Protein AF-A0A2E7VHN5-F1 (afdb_monomer_lite)

Structure (mmCIF, N/CA/C/O backbone):
data_AF-A0A2E7VHN5-F1
#
_entry.id   AF-A0A2E7VHN5-F1
#
loop_
_atom_site.group_PDB
_atom_site.id
_atom_site.type_symbol
_atom_site.label_atom_id
_atom_site.label_alt_id
_atom_site.label_comp_id
_atom_site.label_asym_id
_atom_site.label_entity_id
_atom_site.label_seq_id
_atom_site.pdbx_PDB_ins_code
_atom_site.Cartn_x
_atom_site.Cartn_y
_atom_site.Cartn_z
_atom_site.occupancy
_atom_site.B_iso_or_equiv
_atom_site.auth_seq_id
_atom_site.auth_comp_id
_atom_site.auth_asym_id
_atom_site.auth_atom_id
_atom_site.pdbx_PDB_model_num
ATOM 1 N N . MET A 1 1 ? 9.909 15.424 9.629 1.00 85.00 1 MET A N 1
ATOM 2 C CA . MET A 1 1 ? 9.095 14.493 10.425 1.00 85.00 1 MET A CA 1
ATOM 3 C C . MET A 1 1 ? 7.610 14.821 10.313 1.00 85.00 1 MET A C 1
ATOM 5 O O . MET A 1 1 ? 7.217 15.940 10.629 1.00 85.00 1 MET A O 1
ATOM 9 N N . ILE A 1 2 ? 6.821 13.860 9.827 1.00 91.19 2 ILE A N 1
ATOM 10 C CA . ILE A 1 2 ? 5.352 13.876 9.777 1.00 91.19 2 ILE A CA 1
ATOM 11 C C . ILE A 1 2 ? 4.795 12.801 10.718 1.00 91.19 2 ILE A C 1
ATOM 13 O O . ILE A 1 2 ? 5.422 11.760 10.904 1.00 91.19 2 ILE A O 1
ATOM 17 N N . GLU A 1 3 ? 3.619 13.046 11.293 1.00 93.31 3 GLU A N 1
ATOM 18 C CA . GLU A 1 3 ? 2.964 12.143 12.248 1.00 93.31 3 GLU A CA 1
ATOM 19 C C . GLU A 1 3 ? 1.794 11.414 11.578 1.00 93.31 3 GLU A C 1
ATOM 21 O O . GLU A 1 3 ? 0.736 11.997 11.322 1.00 93.31 3 GLU A O 1
ATOM 26 N N . LEU A 1 4 ? 1.974 10.126 11.281 1.00 93.56 4 LEU A N 1
ATOM 27 C CA . LEU A 1 4 ? 0.970 9.297 10.625 1.00 93.56 4 LEU A CA 1
ATOM 28 C C . LEU A 1 4 ? 0.047 8.635 11.656 1.00 93.56 4 LEU A C 1
ATOM 30 O O . LEU A 1 4 ? 0.423 7.665 12.308 1.00 93.56 4 LEU A O 1
ATOM 34 N N . ALA A 1 5 ? -1.190 9.122 11.755 1.00 93.12 5 ALA A N 1
ATOM 35 C CA . ALA A 1 5 ? -2.242 8.514 12.570 1.00 93.12 5 ALA A CA 1
ATOM 36 C C . ALA A 1 5 ? -3.285 7.805 11.690 1.00 93.12 5 ALA A C 1
ATOM 38 O O . ALA A 1 5 ? -3.974 8.452 10.895 1.00 93.12 5 ALA A O 1
ATOM 39 N N . LEU A 1 6 ? -3.426 6.488 11.860 1.00 93.62 6 LEU A N 1
ATOM 40 C CA . LEU A 1 6 ? -4.413 5.659 11.163 1.00 93.62 6 LEU A CA 1
ATOM 41 C C . LEU A 1 6 ? -4.949 4.580 12.120 1.00 93.62 6 LEU A C 1
ATOM 43 O O . LEU A 1 6 ? -4.527 3.431 12.022 1.00 93.62 6 LEU A O 1
ATOM 47 N N . PRO A 1 7 ? -5.837 4.925 13.066 1.00 94.62 7 PRO A N 1
ATOM 48 C CA . PRO A 1 7 ? -6.396 3.941 13.983 1.00 94.62 7 PRO A CA 1
ATOM 49 C C . PRO A 1 7 ? -7.264 2.935 13.217 1.00 94.62 7 PRO A C 1
ATOM 51 O O . PRO A 1 7 ? -8.153 3.311 12.448 1.00 94.62 7 PRO A O 1
ATOM 54 N N . LEU A 1 8 ? -6.991 1.648 13.418 1.00 95.19 8 LEU A N 1
ATOM 55 C CA . LEU A 1 8 ? -7.714 0.524 12.827 1.00 95.19 8 LEU A CA 1
ATOM 56 C C . LEU A 1 8 ? -8.342 -0.315 13.940 1.00 95.19 8 LEU A C 1
ATOM 58 O O . LEU A 1 8 ? -7.828 -0.374 15.055 1.00 95.19 8 LEU A O 1
ATOM 62 N N . SER A 1 9 ? -9.428 -1.029 13.637 1.00 95.38 9 SER A N 1
ATOM 63 C CA . SER A 1 9 ? -9.908 -2.060 14.561 1.00 95.38 9 SER A CA 1
ATOM 64 C C . SER A 1 9 ? -8.896 -3.205 14.661 1.00 95.38 9 SER A C 1
ATOM 66 O O . SER A 1 9 ? -8.206 -3.518 13.687 1.00 95.38 9 SER A O 1
ATOM 68 N N . ASP A 1 10 ? -8.849 -3.885 15.810 1.00 93.38 10 ASP A N 1
ATOM 69 C CA . ASP A 1 10 ? -7.910 -4.993 16.046 1.00 93.38 10 ASP A CA 1
ATOM 70 C C . ASP A 1 10 ? -8.000 -6.089 14.975 1.00 93.38 10 ASP A C 1
ATOM 72 O O . ASP A 1 10 ? -6.982 -6.627 14.540 1.00 93.38 10 ASP A O 1
ATOM 76 N N . SER A 1 11 ? -9.214 -6.404 14.512 1.00 92.50 11 SER A N 1
ATOM 77 C CA . SER A 1 11 ? -9.438 -7.414 13.475 1.00 92.50 11 SER A CA 1
ATOM 78 C C . SER A 1 11 ? -8.887 -6.986 12.117 1.00 92.50 11 SER A C 1
ATOM 80 O O . SER A 1 11 ? -8.201 -7.773 11.463 1.00 92.50 11 SER A O 1
ATOM 82 N N . VAL A 1 12 ? -9.143 -5.741 11.703 1.00 94.31 12 VAL A N 1
ATOM 83 C CA . VAL A 1 12 ? -8.621 -5.194 10.443 1.00 94.31 12 VAL A CA 1
ATOM 84 C C . VAL A 1 12 ? -7.105 -5.1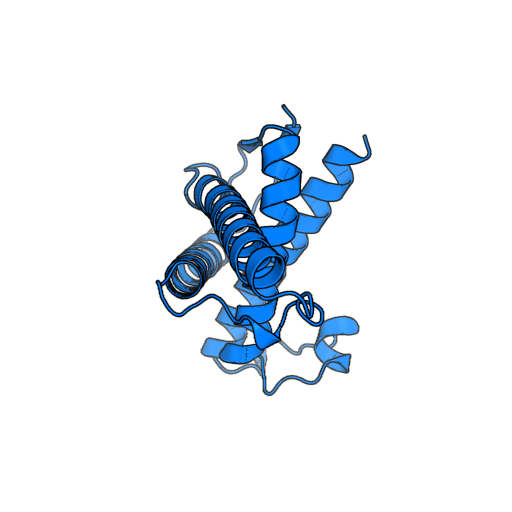19 10.507 1.00 94.31 12 VAL A C 1
ATOM 86 O O . VAL A 1 12 ? -6.435 -5.564 9.581 1.00 94.31 12 VAL A O 1
ATOM 89 N N . ARG A 1 13 ? -6.561 -4.622 11.620 1.00 94.19 13 ARG A N 1
ATOM 90 C CA . ARG A 1 13 ? -5.121 -4.518 11.842 1.00 94.19 13 ARG A CA 1
ATOM 91 C C . ARG A 1 13 ? -4.442 -5.882 11.753 1.00 94.19 13 ARG A C 1
ATOM 93 O O . ARG A 1 13 ? -3.488 -6.027 10.998 1.00 94.19 13 ARG A O 1
ATOM 100 N N . ALA A 1 14 ? -4.953 -6.886 12.466 1.00 93.44 14 ALA A N 1
ATOM 101 C CA . ALA A 1 14 ? -4.373 -8.227 12.478 1.00 93.44 14 ALA A CA 1
ATOM 102 C C . ALA A 1 14 ? -4.358 -8.875 11.084 1.00 93.44 14 ALA A C 1
ATOM 104 O O . ALA A 1 14 ? -3.361 -9.480 10.701 1.00 93.44 14 ALA A O 1
ATOM 105 N N . VAL A 1 15 ? -5.440 -8.736 10.312 1.00 95.25 15 VAL A N 1
ATOM 106 C CA . VAL A 1 15 ? -5.529 -9.319 8.965 1.00 95.25 15 VAL A CA 1
ATOM 107 C C . VAL A 1 15 ? -4.685 -8.541 7.958 1.00 95.25 15 VAL A C 1
ATOM 109 O O . VAL A 1 15 ? -3.911 -9.138 7.210 1.00 95.25 15 VAL A O 1
ATOM 112 N N . ALA A 1 16 ? -4.830 -7.215 7.929 1.00 95.44 16 ALA A N 1
ATOM 113 C CA . ALA A 1 16 ? -4.167 -6.376 6.942 1.00 95.44 16 ALA A CA 1
ATOM 114 C C . ALA A 1 16 ? -2.648 -6.408 7.112 1.00 95.44 16 ALA A C 1
ATOM 116 O O . ALA A 1 16 ? -1.949 -6.601 6.126 1.00 95.44 16 ALA A O 1
ATOM 117 N N . VAL A 1 17 ? -2.132 -6.277 8.340 1.00 95.06 17 VAL A N 1
ATOM 118 C CA . VAL A 1 17 ? -0.681 -6.266 8.591 1.00 95.06 17 VAL A CA 1
ATOM 119 C C . VAL A 1 17 ? -0.031 -7.567 8.130 1.00 95.06 17 VAL A C 1
ATOM 121 O O . VAL A 1 17 ? 0.956 -7.508 7.403 1.00 95.06 17 VAL A O 1
ATOM 124 N N . LEU A 1 18 ? -0.613 -8.725 8.460 1.00 95.69 18 LEU A N 1
ATOM 125 C CA . LEU A 1 18 ? -0.072 -10.019 8.031 1.00 95.69 18 LEU A CA 1
ATOM 126 C C . LEU A 1 18 ? -0.003 -10.131 6.503 1.00 95.69 18 LEU A C 1
ATOM 128 O O . LEU A 1 18 ? 1.037 -10.497 5.958 1.00 95.69 18 LEU A O 1
ATOM 132 N N . LEU A 1 19 ? -1.079 -9.765 5.800 1.00 97.00 19 LEU A N 1
ATOM 133 C CA . LEU A 1 19 ? -1.086 -9.838 4.340 1.00 97.00 19 LEU A CA 1
ATOM 134 C C . LEU A 1 19 ? -0.135 -8.808 3.704 1.00 97.00 19 LEU A C 1
ATOM 136 O O . LEU A 1 19 ? 0.525 -9.119 2.715 1.00 97.00 19 LEU A O 1
ATOM 140 N N . LEU A 1 20 ? -0.023 -7.603 4.270 1.00 97.69 20 LEU A N 1
ATOM 141 C CA . LEU A 1 20 ? 0.941 -6.597 3.816 1.00 97.69 20 LEU A CA 1
ATOM 142 C C . LEU A 1 20 ? 2.381 -7.097 3.986 1.00 97.69 20 LEU A C 1
ATOM 144 O O . LEU A 1 20 ? 3.181 -6.952 3.065 1.00 97.69 20 LEU A O 1
ATOM 148 N N . GLU A 1 21 ? 2.718 -7.719 5.116 1.00 96.50 21 GLU A N 1
ATOM 149 C CA . GLU A 1 21 ? 4.040 -8.313 5.344 1.00 96.50 21 GLU A CA 1
ATOM 150 C C . GLU A 1 21 ? 4.353 -9.447 4.362 1.00 96.50 21 GLU A C 1
ATOM 152 O O . GLU A 1 21 ? 5.478 -9.533 3.859 1.00 96.50 21 GLU A O 1
ATOM 157 N N . ASP A 1 22 ? 3.370 -10.297 4.063 1.00 95.81 22 ASP A N 1
ATOM 158 C CA . ASP A 1 22 ? 3.519 -11.382 3.094 1.00 95.81 22 ASP A CA 1
ATOM 159 C C . ASP A 1 22 ? 3.761 -10.843 1.679 1.00 95.81 22 ASP A C 1
ATOM 161 O O . ASP A 1 22 ? 4.711 -11.266 1.014 1.00 95.81 22 ASP A O 1
ATOM 165 N N . VAL A 1 23 ? 2.982 -9.846 1.250 1.00 95.88 23 VAL A N 1
ATOM 166 C CA . VAL A 1 23 ? 3.156 -9.188 -0.053 1.00 95.88 23 VAL A CA 1
ATOM 167 C C . VAL A 1 23 ? 4.494 -8.452 -0.129 1.00 95.88 23 VAL A C 1
ATOM 169 O O . VAL A 1 23 ? 5.187 -8.531 -1.139 1.00 95.88 23 VAL A O 1
ATOM 172 N N . LEU A 1 24 ? 4.922 -7.777 0.941 1.00 95.62 24 LEU A N 1
ATOM 173 C CA . LEU A 1 24 ? 6.240 -7.138 0.996 1.00 95.62 24 LEU A CA 1
ATOM 174 C C . LEU A 1 24 ? 7.370 -8.162 0.895 1.00 95.62 24 LEU A C 1
ATOM 176 O O . LEU A 1 24 ? 8.395 -7.881 0.273 1.00 95.62 24 LEU A O 1
ATOM 180 N N . ARG A 1 25 ? 7.213 -9.344 1.501 1.00 94.19 25 ARG A N 1
ATOM 181 C CA . ARG A 1 25 ? 8.190 -10.434 1.397 1.00 94.19 25 ARG A CA 1
ATOM 182 C C . ARG A 1 25 ? 8.285 -10.959 -0.032 1.00 94.19 25 ARG A C 1
ATOM 184 O O . ARG A 1 25 ? 9.398 -11.127 -0.515 1.00 94.19 25 ARG A O 1
ATOM 191 N N . GLU A 1 26 ? 7.148 -11.161 -0.691 1.00 92.31 26 GLU A N 1
ATOM 192 C CA . GLU A 1 26 ? 7.068 -11.552 -2.103 1.00 92.31 26 GLU A CA 1
ATOM 193 C C . GLU A 1 26 ? 7.741 -10.508 -3.007 1.00 92.31 26 GLU A C 1
ATOM 195 O O . GLU A 1 26 ? 8.621 -10.842 -3.796 1.00 92.31 26 GLU A O 1
ATOM 200 N N . LEU A 1 27 ? 7.393 -9.231 -2.832 1.00 91.00 27 LEU A N 1
ATOM 201 C CA . LEU A 1 27 ? 7.929 -8.121 -3.620 1.00 91.00 27 LEU A CA 1
ATOM 202 C C . LEU A 1 27 ? 9.408 -7.824 -3.349 1.00 91.00 27 LEU A C 1
ATOM 204 O O . LEU A 1 27 ? 10.043 -7.177 -4.166 1.00 91.00 27 LEU A O 1
ATOM 208 N N . SER A 1 28 ? 9.980 -8.289 -2.237 1.00 88.19 28 SER A N 1
ATOM 209 C CA . SER A 1 28 ? 11.414 -8.118 -1.944 1.00 88.19 28 SER A CA 1
ATOM 210 C C . SER A 1 28 ? 12.279 -9.302 -2.409 1.00 88.19 28 SER A C 1
ATOM 212 O O . SER A 1 28 ? 13.476 -9.321 -2.125 1.00 88.19 28 SER A O 1
ATOM 214 N N . GLY A 1 29 ? 11.693 -10.331 -3.033 1.00 79.94 29 GLY A N 1
ATOM 215 C CA . GLY A 1 29 ? 12.433 -11.493 -3.535 1.00 79.94 29 GLY A CA 1
ATOM 216 C C . GLY A 1 29 ? 13.369 -11.145 -4.701 1.00 79.94 29 GLY A C 1
ATOM 217 O O . GLY A 1 29 ? 13.136 -10.184 -5.417 1.00 79.94 29 GLY A O 1
ATOM 218 N N . GLN A 1 30 ? 14.422 -11.939 -4.927 1.00 60.00 30 GLN A N 1
ATOM 219 C CA . GLN A 1 30 ? 15.409 -11.652 -5.986 1.00 60.00 30 GLN A CA 1
ATOM 220 C C . GLN A 1 30 ? 14.810 -11.650 -7.408 1.00 60.00 30 GLN A C 1
ATOM 222 O O . GLN A 1 30 ? 15.337 -10.961 -8.275 1.00 60.00 30 GLN A O 1
ATOM 227 N N . ASP A 1 31 ? 13.692 -12.352 -7.618 1.00 62.41 31 ASP A N 1
ATOM 228 C CA . ASP A 1 31 ? 12.981 -12.448 -8.904 1.00 62.41 31 ASP A CA 1
ATOM 229 C C . ASP A 1 31 ? 11.740 -11.534 -8.984 1.00 62.41 31 ASP A C 1
ATOM 231 O O . ASP A 1 31 ? 10.936 -11.650 -9.907 1.00 62.41 31 ASP A O 1
ATOM 235 N N . SER A 1 32 ? 11.509 -10.665 -7.9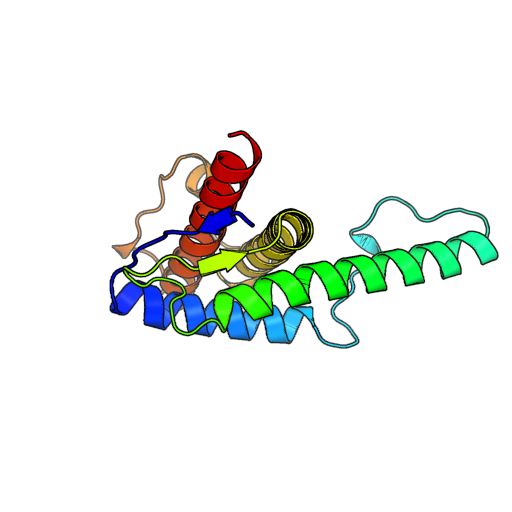93 1.00 64.62 32 SER A N 1
ATOM 236 C CA . SER A 1 32 ? 10.276 -9.866 -7.921 1.00 64.62 32 SER A CA 1
ATOM 237 C C . SER A 1 32 ? 10.275 -8.640 -8.838 1.00 64.62 32 SER A C 1
ATOM 239 O O . SER A 1 32 ? 9.203 -8.083 -9.101 1.00 64.62 32 SER A O 1
ATOM 241 N N . PHE A 1 33 ? 11.455 -8.210 -9.294 1.00 67.44 33 PHE A N 1
ATOM 242 C CA . PHE A 1 33 ? 11.613 -7.040 -10.144 1.00 67.44 33 PHE A CA 1
ATOM 243 C C . PHE A 1 33 ? 11.203 -7.374 -11.581 1.00 67.44 33 PHE A C 1
ATOM 245 O O . PHE A 1 33 ? 11.932 -8.035 -12.318 1.00 67.44 33 PHE A O 1
ATOM 252 N N . ASP A 1 34 ? 10.017 -6.911 -11.967 1.00 67.62 34 ASP A N 1
ATOM 253 C CA . ASP A 1 34 ? 9.502 -7.054 -13.325 1.00 67.62 34 ASP A CA 1
ATOM 254 C C . ASP A 1 34 ? 10.010 -5.904 -14.206 1.00 67.62 34 ASP A C 1
ATOM 256 O O . ASP A 1 34 ? 9.425 -4.821 -14.248 1.00 67.62 34 ASP A O 1
ATOM 260 N N . GLU A 1 35 ? 11.109 -6.149 -14.918 1.00 64.44 35 GLU A N 1
ATOM 261 C CA . GLU A 1 35 ? 11.723 -5.196 -15.855 1.00 64.44 35 GLU A CA 1
ATOM 262 C C . GLU A 1 35 ? 10.758 -4.747 -16.961 1.00 64.44 35 GLU A C 1
ATOM 264 O O . GLU A 1 35 ? 10.897 -3.651 -17.498 1.00 64.44 35 GLU A O 1
ATOM 269 N N . VAL A 1 36 ? 9.751 -5.569 -17.288 1.00 61.50 36 VAL A N 1
ATOM 270 C CA . VAL A 1 36 ? 8.784 -5.309 -18.366 1.00 61.50 36 VAL A CA 1
ATOM 271 C C . VAL A 1 36 ? 7.741 -4.268 -17.947 1.00 61.50 36 VAL A C 1
ATOM 273 O O . VAL A 1 36 ? 7.108 -3.638 -18.795 1.00 61.50 36 VAL A O 1
ATOM 276 N N . ARG A 1 37 ? 7.563 -4.060 -16.639 1.00 61.62 37 ARG A N 1
ATOM 277 C CA . ARG A 1 37 ? 6.581 -3.120 -16.080 1.00 61.62 37 ARG A CA 1
ATOM 278 C C . A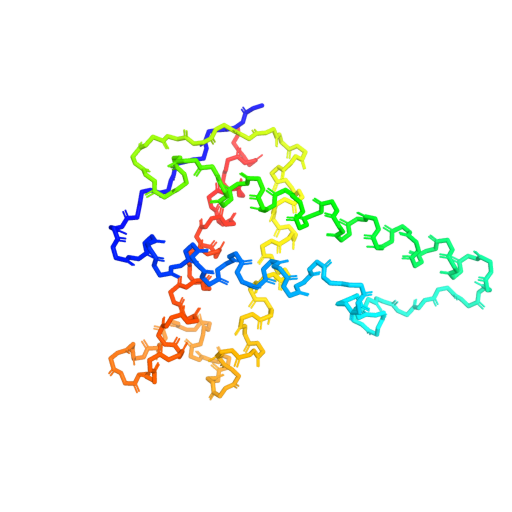RG A 1 37 ? 7.021 -1.663 -16.138 1.00 61.62 37 ARG A C 1
ATOM 280 O O . ARG A 1 37 ? 6.172 -0.772 -16.086 1.00 61.62 37 ARG A O 1
ATOM 287 N N . TYR A 1 38 ? 8.323 -1.417 -16.220 1.00 56.59 38 TYR A N 1
ATOM 288 C CA . TYR A 1 38 ? 8.893 -0.077 -16.240 1.00 56.59 38 TYR A CA 1
ATOM 289 C C . TYR A 1 38 ? 9.120 0.354 -17.697 1.00 56.59 38 TYR A C 1
ATOM 291 O O . TYR A 1 38 ? 9.314 -0.481 -18.573 1.00 56.59 38 TYR A O 1
ATOM 299 N N . ALA A 1 39 ? 8.976 1.655 -17.968 1.00 63.59 39 ALA A N 1
ATOM 300 C CA . ALA A 1 39 ? 9.046 2.286 -19.296 1.00 63.59 39 ALA A CA 1
ATOM 301 C C . ALA A 1 39 ? 10.139 1.688 -20.215 1.00 63.59 39 ALA A C 1
ATOM 303 O O . ALA A 1 39 ? 11.138 1.200 -19.698 1.00 63.59 39 ALA A O 1
ATOM 304 N N . PRO A 1 40 ? 10.006 1.740 -21.560 1.00 71.31 40 PRO A N 1
ATOM 305 C CA . PRO A 1 40 ? 10.938 1.041 -22.444 1.00 71.31 40 PRO A CA 1
ATOM 306 C C . PRO A 1 40 ? 12.391 1.414 -22.110 1.00 71.31 40 PRO A C 1
ATOM 308 O O . PRO A 1 40 ? 12.693 2.611 -22.022 1.00 71.31 40 PRO A O 1
ATOM 311 N N . PRO A 1 41 ? 13.274 0.420 -21.906 1.00 77.69 41 PRO A N 1
ATOM 312 C CA . PRO A 1 41 ? 14.623 0.675 -21.435 1.00 77.69 41 PRO A CA 1
ATOM 313 C C . PRO A 1 41 ? 15.417 1.493 -22.462 1.00 77.69 41 PRO A C 1
ATOM 315 O O . PRO A 1 41 ? 15.100 1.464 -23.661 1.00 77.69 41 PRO A O 1
ATOM 318 N N . PRO A 1 42 ? 16.480 2.198 -22.033 1.00 84.06 42 PRO A N 1
ATOM 319 C CA . PRO A 1 42 ? 17.423 2.815 -22.955 1.00 84.06 42 PRO A CA 1
ATOM 320 C C . PRO A 1 42 ? 17.918 1.811 -24.008 1.00 84.06 42 PRO A C 1
ATOM 322 O O . PRO A 1 42 ? 18.210 0.655 -23.704 1.00 84.06 42 PRO A O 1
ATOM 325 N N . ALA A 1 43 ? 18.020 2.257 -25.265 1.00 85.69 43 ALA A N 1
ATOM 326 C CA . ALA A 1 43 ? 18.515 1.413 -26.359 1.00 85.69 43 ALA A CA 1
ATOM 327 C C . ALA A 1 43 ? 20.032 1.160 -26.279 1.00 85.69 43 ALA A C 1
ATOM 329 O O . ALA A 1 43 ? 20.533 0.210 -26.877 1.00 85.69 43 ALA A O 1
ATOM 330 N N . ASP A 1 44 ? 20.752 2.035 -25.575 1.00 91.38 44 ASP A N 1
ATOM 331 C CA . ASP A 1 44 ? 22.175 1.898 -25.281 1.00 91.38 44 ASP A CA 1
ATOM 332 C C . ASP A 1 44 ? 22.373 0.840 -24.173 1.00 91.38 44 ASP A C 1
ATOM 334 O O . ASP A 1 44 ? 21.817 1.022 -23.087 1.00 91.38 44 ASP A O 1
ATOM 338 N N . PRO A 1 45 ? 23.132 -0.249 -24.418 1.00 85.50 45 PRO A N 1
ATOM 339 C CA . PRO A 1 45 ? 23.325 -1.328 -23.447 1.00 85.50 45 PRO A CA 1
ATOM 340 C C . PRO A 1 45 ? 23.956 -0.901 -22.115 1.00 85.50 45 PRO A C 1
ATOM 342 O O . PRO A 1 45 ? 23.558 -1.417 -21.073 1.00 85.50 45 PRO A O 1
ATOM 345 N N . ASP A 1 46 ? 24.891 0.052 -22.125 1.00 85.06 46 ASP A N 1
ATOM 346 C CA . ASP A 1 46 ? 25.587 0.486 -20.906 1.00 85.06 46 ASP A CA 1
ATOM 347 C C . ASP A 1 46 ? 24.656 1.360 -20.047 1.00 85.06 46 ASP A C 1
ATOM 349 O O . ASP A 1 46 ? 24.623 1.269 -18.814 1.00 85.06 46 ASP A O 1
ATOM 353 N N . LEU A 1 47 ? 23.829 2.182 -20.709 1.00 88.25 47 LEU A N 1
ATOM 354 C CA . LEU A 1 47 ? 22.766 2.932 -20.037 1.00 88.25 47 LEU A CA 1
ATOM 355 C C . LEU A 1 47 ? 21.640 2.016 -19.553 1.00 88.25 47 LEU A C 1
ATOM 357 O O . LEU A 1 47 ? 21.034 2.308 -18.527 1.00 88.25 47 LEU A O 1
ATOM 361 N N . HIS A 1 48 ? 21.356 0.929 -20.270 1.00 87.06 48 HIS A N 1
ATOM 362 C CA . HIS A 1 48 ? 20.329 -0.039 -19.901 1.00 87.06 48 HIS A CA 1
ATOM 363 C C . HIS A 1 48 ? 20.659 -0.702 -18.560 1.00 87.06 48 HIS A C 1
ATOM 365 O O . HIS A 1 48 ? 19.814 -0.709 -17.669 1.00 87.06 48 HIS A O 1
ATOM 371 N N . GLU A 1 49 ? 21.877 -1.224 -18.391 1.00 86.38 49 GLU A N 1
ATOM 372 C CA . GLU A 1 49 ? 22.282 -1.895 -17.148 1.00 86.38 49 GLU A CA 1
ATOM 373 C C . GLU A 1 49 ? 22.238 -0.938 -15.948 1.00 86.38 49 GLU A C 1
ATOM 375 O O . GLU A 1 49 ? 21.609 -1.248 -14.937 1.00 86.38 49 GLU A O 1
ATOM 380 N N . THR A 1 50 ? 22.800 0.265 -16.104 1.00 89.88 50 THR A N 1
ATOM 381 C CA . THR A 1 50 ? 22.772 1.312 -15.067 1.00 89.88 50 THR A CA 1
ATOM 382 C C . THR A 1 50 ? 21.339 1.727 -14.711 1.00 89.88 50 THR A C 1
ATOM 384 O O . THR A 1 50 ? 21.009 1.938 -13.546 1.00 89.88 50 THR A O 1
ATOM 387 N N . TRP A 1 51 ? 20.461 1.841 -15.712 1.00 88.06 51 TRP A N 1
ATOM 388 C CA . TRP A 1 51 ? 19.052 2.177 -15.511 1.00 88.06 51 TRP A CA 1
ATOM 389 C C . TRP A 1 51 ? 18.307 1.079 -14.744 1.00 88.06 51 TRP A C 1
ATOM 391 O O . TRP A 1 51 ? 17.570 1.387 -13.809 1.00 88.06 51 TRP A O 1
ATOM 401 N N . LEU A 1 52 ? 18.533 -0.194 -15.088 1.00 86.38 52 LEU A N 1
ATOM 402 C CA . LEU A 1 52 ? 17.957 -1.325 -14.359 1.00 86.38 52 LEU A CA 1
ATOM 403 C C . LEU A 1 52 ? 18.447 -1.380 -12.911 1.00 86.38 52 LEU A C 1
ATOM 405 O O . LEU A 1 52 ? 17.648 -1.631 -12.013 1.00 86.38 52 LEU A O 1
ATOM 409 N N . GLU A 1 53 ? 19.742 -1.163 -12.670 1.00 88.19 53 GLU A N 1
ATOM 410 C CA . GLU A 1 53 ? 20.301 -1.130 -11.316 1.00 88.19 53 GLU A CA 1
ATOM 411 C C . GLU A 1 53 ? 19.646 -0.030 -10.475 1.00 88.19 53 GLU A C 1
ATOM 413 O O . GLU A 1 53 ? 19.108 -0.331 -9.410 1.00 88.19 53 GLU A O 1
ATOM 418 N N . GLY A 1 54 ? 19.558 1.196 -11.001 1.00 89.12 54 GLY A N 1
ATOM 419 C CA . GLY A 1 54 ? 18.886 2.304 -10.317 1.00 89.12 54 GLY A CA 1
ATOM 420 C C . GLY A 1 54 ? 17.415 2.013 -10.006 1.00 89.12 54 GLY A C 1
ATOM 421 O O . GLY A 1 54 ? 16.966 2.229 -8.884 1.00 89.12 54 GLY A O 1
ATOM 422 N N . LEU A 1 55 ? 16.665 1.432 -10.950 1.00 88.31 55 LEU A N 1
ATOM 423 C CA . LEU A 1 55 ? 15.273 1.050 -10.694 1.00 88.31 55 LEU A CA 1
ATOM 424 C C . LEU A 1 55 ? 15.134 -0.033 -9.618 1.00 88.31 55 LEU A C 1
ATOM 426 O O . LEU A 1 55 ? 14.176 -0.002 -8.842 1.00 88.31 55 LEU A O 1
ATOM 430 N N . ARG A 1 56 ? 16.059 -0.999 -9.562 1.00 87.94 56 ARG A N 1
ATOM 431 C CA . ARG A 1 56 ? 16.064 -2.026 -8.509 1.00 87.94 56 ARG A CA 1
ATOM 432 C C . ARG A 1 56 ? 16.364 -1.413 -7.146 1.00 87.94 56 ARG A C 1
ATOM 434 O O . ARG A 1 56 ? 15.712 -1.781 -6.170 1.00 87.94 56 ARG A O 1
ATOM 441 N N . GLU A 1 57 ? 17.318 -0.489 -7.077 1.00 90.81 57 GLU A N 1
ATOM 442 C CA . GLU A 1 57 ? 17.652 0.240 -5.851 1.00 90.81 57 GLU A CA 1
ATOM 443 C C . GLU A 1 57 ? 16.474 1.090 -5.363 1.00 90.81 57 GLU A C 1
ATOM 445 O O . GLU A 1 57 ? 16.091 0.989 -4.193 1.00 90.81 57 GLU A O 1
ATOM 450 N N . ASP A 1 58 ? 15.844 1.849 -6.262 1.00 91.25 58 ASP A N 1
ATOM 451 C CA . ASP A 1 58 ? 14.661 2.659 -5.964 1.00 91.25 58 ASP A CA 1
ATOM 452 C C . ASP A 1 58 ? 13.502 1.781 -5.479 1.00 91.25 58 ASP A C 1
ATOM 454 O O . ASP A 1 58 ? 12.911 2.044 -4.430 1.00 91.25 58 ASP A O 1
ATOM 458 N N . HIS A 1 59 ? 13.224 0.675 -6.179 1.00 91.06 59 HIS A N 1
ATOM 459 C CA . HIS A 1 59 ? 12.188 -0.274 -5.779 1.00 91.06 59 HIS A CA 1
ATOM 460 C C . HIS A 1 59 ? 12.462 -0.872 -4.393 1.00 91.06 59 HIS A C 1
ATOM 462 O O . HIS A 1 59 ? 11.570 -0.917 -3.542 1.00 91.06 59 HIS A O 1
ATOM 468 N N . ALA A 1 60 ? 13.698 -1.304 -4.132 1.00 92.12 60 ALA A N 1
ATOM 469 C CA . ALA A 1 60 ? 14.088 -1.849 -2.837 1.00 92.12 60 ALA A CA 1
ATOM 470 C C . ALA A 1 60 ? 13.959 -0.805 -1.716 1.00 92.12 60 ALA A C 1
ATOM 472 O O . ALA A 1 60 ? 13.494 -1.131 -0.619 1.00 92.12 60 ALA A O 1
ATOM 473 N N . SER A 1 61 ? 14.332 0.447 -1.990 1.00 94.00 61 SER A N 1
ATOM 474 C CA . SER A 1 61 ? 14.190 1.570 -1.061 1.00 94.00 61 SER A CA 1
ATOM 475 C C . SER A 1 61 ? 12.720 1.849 -0.730 1.00 94.00 61 SER A C 1
ATOM 477 O O . SER A 1 61 ? 12.351 1.923 0.449 1.00 94.00 61 SER A O 1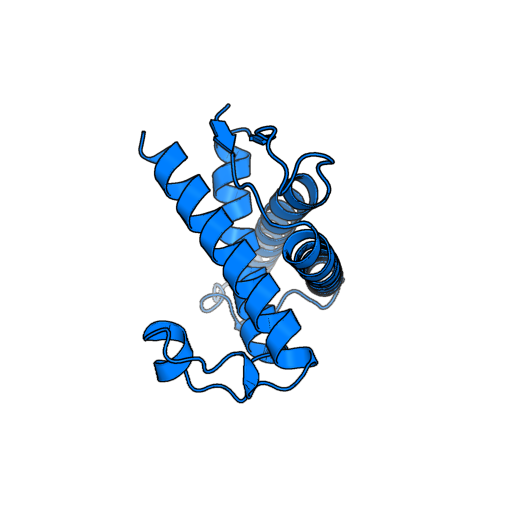
ATOM 479 N N . ASP A 1 62 ? 11.865 1.897 -1.753 1.00 95.62 62 ASP A N 1
ATOM 480 C CA . ASP A 1 62 ? 10.424 2.105 -1.622 1.00 95.62 62 ASP A CA 1
ATOM 481 C C . ASP A 1 62 ? 9.775 0.992 -0.773 1.00 95.62 62 ASP A C 1
ATOM 483 O O . ASP A 1 62 ? 9.056 1.267 0.193 1.00 95.62 62 ASP A O 1
ATOM 487 N N . LEU A 1 63 ? 10.084 -0.283 -1.044 1.00 95.38 63 LEU A N 1
ATOM 488 C CA . LEU A 1 63 ? 9.580 -1.408 -0.243 1.00 95.38 63 LEU A CA 1
ATOM 489 C C . LEU A 1 63 ? 10.119 -1.403 1.193 1.00 95.38 63 LEU A C 1
ATOM 491 O O . LEU A 1 63 ? 9.399 -1.761 2.131 1.00 95.38 63 LEU A O 1
ATOM 495 N N . ALA A 1 64 ? 11.376 -1.000 1.394 1.00 95.69 64 ALA A N 1
ATOM 496 C CA . ALA A 1 64 ? 11.962 -0.890 2.724 1.00 95.69 64 ALA A CA 1
ATOM 497 C C . ALA A 1 64 ? 11.260 0.186 3.564 1.00 95.69 64 ALA A C 1
ATOM 499 O O . ALA A 1 64 ? 11.058 -0.021 4.762 1.00 95.69 64 ALA A O 1
ATOM 500 N N . ALA A 1 65 ? 10.854 1.306 2.958 1.00 96.81 65 ALA A N 1
ATOM 501 C CA . ALA A 1 65 ? 10.076 2.340 3.636 1.00 96.81 65 ALA A CA 1
ATOM 502 C C . ALA A 1 65 ? 8.721 1.801 4.124 1.00 96.81 65 ALA A C 1
ATOM 504 O O . ALA A 1 65 ? 8.391 1.949 5.302 1.00 96.81 65 ALA A O 1
ATOM 505 N N . VAL A 1 66 ? 7.989 1.076 3.271 1.00 97.62 66 VAL A N 1
ATOM 506 C CA . VAL A 1 66 ? 6.717 0.444 3.667 1.00 97.62 66 VAL A CA 1
ATOM 507 C C . VAL A 1 66 ? 6.925 -0.598 4.759 1.00 97.62 66 VAL A C 1
ATOM 509 O O . VAL A 1 66 ? 6.167 -0.640 5.724 1.00 97.62 66 VAL A O 1
ATOM 512 N N . ARG A 1 67 ? 7.973 -1.420 4.655 1.00 96.88 67 ARG A N 1
ATOM 513 C CA . ARG A 1 67 ? 8.281 -2.437 5.667 1.00 96.88 67 ARG A CA 1
ATOM 514 C C . ARG A 1 67 ? 8.555 -1.820 7.034 1.00 96.88 67 ARG A C 1
ATOM 516 O O . ARG A 1 67 ? 8.061 -2.342 8.027 1.00 96.88 67 ARG A O 1
ATOM 523 N N . ARG A 1 68 ? 9.314 -0.720 7.099 1.00 95.69 68 ARG A N 1
ATOM 524 C CA . ARG A 1 68 ? 9.551 0.008 8.358 1.00 95.69 68 ARG A CA 1
ATOM 525 C C . ARG A 1 68 ? 8.246 0.515 8.958 1.00 95.69 68 ARG A C 1
ATOM 527 O O . ARG A 1 68 ? 8.059 0.391 10.163 1.00 95.69 68 ARG A O 1
ATOM 534 N N . LEU A 1 69 ? 7.357 1.041 8.117 1.00 95.81 69 LEU A N 1
ATOM 535 C CA . LEU A 1 69 ? 6.056 1.527 8.548 1.00 95.81 69 LEU A CA 1
ATOM 536 C C . LEU A 1 69 ? 5.177 0.394 9.097 1.00 95.81 69 LEU A C 1
ATOM 538 O O . LEU A 1 69 ? 4.732 0.469 10.235 1.00 95.81 69 LEU A O 1
ATOM 542 N N . VAL A 1 70 ? 4.964 -0.669 8.321 1.00 95.62 70 VAL A N 1
ATOM 543 C CA . VAL A 1 70 ? 4.075 -1.785 8.695 1.00 95.62 70 VAL A CA 1
ATOM 544 C C . VAL A 1 70 ? 4.598 -2.552 9.914 1.00 95.62 70 VAL A C 1
ATOM 546 O O . VAL A 1 70 ? 3.806 -2.974 10.751 1.00 95.62 70 VAL A O 1
ATOM 549 N N . ALA A 1 71 ? 5.921 -2.687 10.054 1.00 94.81 71 ALA A N 1
ATOM 550 C CA . ALA A 1 71 ? 6.544 -3.343 11.204 1.00 94.81 71 ALA A CA 1
ATOM 551 C C . ALA A 1 71 ? 6.581 -2.467 12.472 1.00 94.81 71 ALA A C 1
ATOM 553 O O . ALA A 1 71 ? 7.006 -2.938 13.531 1.00 94.81 71 ALA A O 1
ATOM 554 N N . HIS A 1 72 ? 6.183 -1.193 12.390 1.00 95.69 72 HIS A N 1
ATOM 555 C CA . HIS A 1 72 ? 6.139 -0.324 13.557 1.00 95.69 72 HIS A CA 1
ATOM 556 C C . HIS A 1 72 ? 5.065 -0.812 14.540 1.00 95.69 72 HIS A C 1
ATOM 558 O O . HIS A 1 72 ? 3.922 -1.064 14.160 1.00 95.69 72 HIS A O 1
ATOM 564 N N . ALA A 1 73 ? 5.407 -0.906 15.828 1.00 93.56 73 ALA A N 1
ATOM 565 C CA . ALA A 1 73 ? 4.514 -1.456 16.855 1.00 93.56 73 ALA A CA 1
ATOM 566 C C . ALA A 1 73 ? 3.193 -0.678 17.000 1.00 93.56 73 ALA A C 1
ATOM 568 O O . ALA A 1 73 ? 2.177 -1.254 17.391 1.00 93.56 73 ALA A O 1
ATOM 569 N N . ASP A 1 74 ? 3.210 0.608 16.649 1.00 95.31 74 ASP A N 1
ATOM 570 C CA . ASP A 1 74 ? 2.044 1.496 16.664 1.00 95.31 74 ASP A CA 1
ATOM 571 C C . ASP A 1 74 ? 1.326 1.622 15.312 1.00 95.31 74 ASP A C 1
ATOM 573 O O . ASP A 1 74 ? 0.314 2.308 15.220 1.00 95.31 74 ASP A O 1
ATOM 577 N N . PHE A 1 75 ? 1.779 0.944 14.250 1.00 96.06 75 PHE A N 1
ATOM 578 C CA . PHE A 1 75 ? 1.061 0.991 12.976 1.00 96.06 75 PHE A CA 1
ATOM 579 C C . PHE A 1 75 ? -0.355 0.429 13.134 1.00 96.06 75 PHE A C 1
ATOM 581 O O . PHE A 1 75 ? -0.537 -0.717 13.558 1.00 96.06 75 PHE A O 1
ATOM 588 N N . GLY A 1 76 ? -1.358 1.241 12.800 1.00 95.12 76 GLY A N 1
ATOM 589 C CA . GLY A 1 76 ? -2.765 0.895 12.983 1.00 95.12 76 GLY A CA 1
ATOM 590 C C . GLY A 1 76 ? -3.309 1.129 14.398 1.00 95.12 76 GLY A C 1
ATOM 591 O O . GLY A 1 76 ? -4.458 0.770 14.646 1.00 95.12 76 GLY A O 1
ATOM 592 N N . SER A 1 77 ? -2.506 1.652 15.333 1.00 94.94 77 SER A N 1
ATOM 593 C CA . SER A 1 77 ? -2.925 1.942 16.710 1.00 94.94 77 SER A CA 1
ATOM 594 C C . SER A 1 77 ? -3.421 3.389 16.864 1.00 94.94 77 SER A C 1
ATOM 596 O O . SER A 1 77 ? -3.433 4.173 15.914 1.00 94.94 77 SER A O 1
ATOM 598 N N . GLU A 1 78 ? -3.854 3.745 18.076 1.00 93.50 78 GLU A N 1
ATOM 599 C CA . GLU A 1 78 ? -4.219 5.123 18.443 1.00 93.50 78 GLU A CA 1
ATOM 600 C C . GLU A 1 78 ? -2.998 6.060 18.527 1.00 93.50 78 GLU A C 1
ATOM 602 O O . GLU A 1 78 ? -3.145 7.284 18.511 1.00 93.50 78 GLU A O 1
ATOM 607 N N . THR A 1 79 ? -1.790 5.500 18.630 1.00 95.31 79 THR A N 1
ATOM 608 C CA . THR A 1 79 ? -0.540 6.258 18.699 1.00 95.31 79 THR A CA 1
ATOM 609 C C . THR A 1 79 ? -0.044 6.558 17.278 1.00 95.31 79 THR A C 1
ATOM 611 O O . THR A 1 79 ? 0.109 5.628 16.485 1.00 95.31 79 THR A O 1
ATOM 614 N N . PRO A 1 80 ? 0.238 7.827 16.929 1.00 94.19 80 PRO A N 1
ATOM 615 C CA . PRO A 1 80 ? 0.827 8.169 15.637 1.00 94.19 80 PRO A CA 1
ATOM 616 C C . PRO A 1 80 ? 2.223 7.561 15.440 1.00 94.19 80 PRO A C 1
ATOM 618 O O . PRO A 1 80 ? 2.981 7.389 16.394 1.00 94.19 80 PRO A O 1
ATOM 621 N N . VAL A 1 81 ? 2.570 7.270 14.186 1.00 95.69 81 VAL A N 1
ATOM 622 C CA . VAL A 1 81 ? 3.909 6.829 13.779 1.00 95.69 81 VAL A CA 1
ATOM 623 C C . VAL A 1 81 ? 4.646 7.992 13.119 1.00 95.69 81 VAL A C 1
ATOM 625 O O . VAL A 1 81 ? 4.185 8.517 12.104 1.00 95.69 81 VAL A O 1
ATOM 628 N N . SER A 1 82 ? 5.807 8.369 13.652 1.00 93.81 82 SER A N 1
ATOM 629 C CA . SER A 1 82 ? 6.662 9.393 13.046 1.00 93.81 82 SER A CA 1
ATOM 630 C C . SER A 1 82 ? 7.394 8.844 11.816 1.00 93.81 82 SER A C 1
ATOM 632 O O . SER A 1 82 ? 8.027 7.788 11.876 1.00 93.81 82 SER A O 1
ATOM 634 N N . ILE A 1 83 ? 7.345 9.574 10.701 1.00 93.50 83 ILE A N 1
ATOM 635 C CA . ILE A 1 83 ? 8.020 9.223 9.441 1.00 93.50 83 ILE A CA 1
ATOM 636 C C . ILE A 1 83 ? 8.760 10.458 8.916 1.00 93.50 83 ILE A C 1
ATOM 638 O O . ILE A 1 83 ? 8.275 11.586 9.045 1.00 93.50 83 ILE A O 1
ATOM 642 N N . GLU A 1 84 ? 9.940 10.281 8.322 1.00 93.50 84 GLU A N 1
ATOM 643 C CA . GLU A 1 84 ? 10.615 11.386 7.630 1.00 93.50 84 GLU A CA 1
ATOM 644 C C . GLU A 1 84 ? 10.021 11.639 6.232 1.00 93.50 84 GLU A C 1
ATOM 646 O O . GLU A 1 84 ? 9.560 10.696 5.592 1.00 93.50 84 GLU A O 1
ATOM 651 N N . PRO A 1 85 ? 9.990 12.889 5.729 1.00 90.25 85 PRO A N 1
ATOM 652 C CA . PRO A 1 85 ? 9.308 13.208 4.471 1.00 90.25 85 PRO A CA 1
ATOM 653 C C . PRO A 1 85 ? 9.821 12.417 3.257 1.00 90.25 85 PRO A C 1
ATOM 655 O O . PRO A 1 85 ? 9.029 11.963 2.438 1.00 90.25 85 PRO A O 1
ATOM 658 N N . ASP A 1 86 ? 11.130 12.185 3.175 1.00 89.62 86 ASP A N 1
ATOM 659 C CA . ASP A 1 86 ? 11.758 11.368 2.130 1.00 89.62 86 ASP A CA 1
ATOM 660 C C . ASP A 1 86 ? 11.299 9.900 2.194 1.00 89.62 86 ASP A C 1
ATOM 662 O O . ASP A 1 86 ? 10.974 9.284 1.177 1.00 89.62 86 ASP A O 1
ATOM 666 N N . GLN A 1 87 ? 11.196 9.348 3.404 1.00 93.38 87 GLN A N 1
ATOM 667 C CA . GLN A 1 87 ? 10.655 8.010 3.637 1.00 93.38 87 GLN A CA 1
ATOM 668 C C . GLN A 1 87 ? 9.155 7.935 3.353 1.00 93.38 87 GLN A C 1
ATOM 670 O O . GLN A 1 87 ? 8.670 6.884 2.938 1.00 93.38 87 GLN A O 1
ATOM 675 N N . ALA A 1 88 ? 8.419 9.025 3.563 1.00 95.06 88 ALA A N 1
ATOM 676 C CA . ALA A 1 88 ? 6.995 9.100 3.283 1.00 95.06 88 ALA A CA 1
ATOM 677 C C . ALA A 1 88 ? 6.721 9.010 1.773 1.00 95.06 88 ALA A C 1
ATOM 679 O O . ALA A 1 88 ? 5.878 8.219 1.352 1.00 95.06 88 ALA A O 1
ATOM 680 N N . GLU A 1 89 ? 7.483 9.732 0.946 1.00 94.81 89 GLU A N 1
ATOM 681 C CA . GLU A 1 89 ? 7.402 9.612 -0.516 1.00 94.81 89 GLU A CA 1
ATOM 682 C C . GLU A 1 89 ? 7.775 8.207 -1.011 1.00 94.81 89 GLU A C 1
ATOM 684 O O . GLU A 1 89 ? 7.085 7.642 -1.864 1.00 94.81 89 GLU A O 1
ATOM 689 N N . ALA A 1 90 ? 8.832 7.612 -0.450 1.00 96.25 90 ALA A N 1
ATOM 690 C CA . ALA A 1 90 ? 9.220 6.236 -0.761 1.00 96.25 90 ALA A CA 1
ATOM 691 C C . ALA A 1 90 ? 8.125 5.230 -0.361 1.00 96.25 90 ALA A C 1
ATOM 693 O O . ALA A 1 90 ? 7.769 4.332 -1.129 1.00 96.25 90 ALA A O 1
ATOM 694 N N . ALA A 1 91 ? 7.507 5.423 0.808 1.00 97.12 91 ALA A N 1
ATOM 695 C CA . ALA A 1 91 ? 6.390 4.607 1.262 1.00 97.12 91 ALA A CA 1
ATOM 696 C C . ALA A 1 91 ? 5.165 4.737 0.342 1.00 97.12 91 ALA A C 1
ATOM 698 O O . ALA A 1 91 ? 4.503 3.732 0.091 1.00 97.12 91 ALA A O 1
ATOM 699 N N . LEU A 1 92 ? 4.874 5.921 -0.216 1.00 97.06 92 LEU A N 1
ATOM 700 C CA . LEU A 1 92 ? 3.791 6.087 -1.195 1.00 97.06 92 LEU A CA 1
ATOM 701 C C . LEU A 1 92 ? 3.991 5.196 -2.421 1.00 97.06 92 LEU A C 1
ATOM 703 O O . LEU A 1 92 ? 3.062 4.486 -2.819 1.00 97.06 92 LEU A O 1
ATOM 707 N N . ARG A 1 93 ? 5.192 5.206 -3.008 1.00 95.19 93 ARG A N 1
ATOM 708 C CA . ARG A 1 93 ? 5.515 4.379 -4.179 1.00 95.19 93 ARG A CA 1
ATOM 709 C C . ARG A 1 93 ? 5.515 2.889 -3.839 1.00 95.19 93 ARG A C 1
ATOM 711 O O . ARG A 1 93 ? 4.907 2.099 -4.564 1.00 95.19 93 ARG A O 1
ATOM 718 N N . GLY A 1 94 ? 6.082 2.508 -2.695 1.00 96.31 94 GLY A N 1
ATOM 719 C CA . GLY A 1 94 ? 6.069 1.122 -2.229 1.00 96.31 94 GLY A CA 1
ATOM 720 C C . GLY A 1 94 ? 4.652 0.597 -1.965 1.00 96.31 94 GLY A C 1
ATOM 721 O O . GLY A 1 94 ? 4.321 -0.518 -2.366 1.00 96.31 94 GLY A O 1
ATOM 722 N N . LEU A 1 95 ? 3.775 1.407 -1.359 1.00 97.81 95 LEU A N 1
ATOM 723 C CA . LEU A 1 95 ? 2.372 1.047 -1.123 1.00 97.81 95 LEU A CA 1
ATOM 724 C C . LEU A 1 95 ? 1.606 0.872 -2.441 1.00 97.81 95 LEU A C 1
ATOM 726 O O . LEU A 1 95 ? 0.729 0.013 -2.518 1.00 97.81 95 LEU A O 1
ATOM 730 N N . THR A 1 96 ? 1.963 1.612 -3.495 1.00 95.75 96 THR A N 1
ATOM 731 C CA . THR A 1 96 ? 1.413 1.391 -4.841 1.00 95.75 96 THR A CA 1
ATOM 732 C C . THR A 1 96 ? 1.801 0.012 -5.363 1.00 95.75 96 THR A C 1
ATOM 734 O O . THR A 1 96 ? 0.928 -0.728 -5.810 1.00 95.75 96 THR A O 1
ATOM 737 N N . ALA A 1 97 ? 3.075 -0.379 -5.251 1.00 94.19 97 ALA A N 1
ATOM 738 C CA . ALA A 1 97 ? 3.521 -1.712 -5.660 1.00 94.19 97 ALA A CA 1
ATOM 739 C C . ALA A 1 97 ? 2.795 -2.826 -4.883 1.00 94.19 97 ALA A C 1
ATOM 741 O O . ALA A 1 97 ? 2.320 -3.794 -5.480 1.00 94.19 97 ALA A O 1
ATOM 742 N N . VAL A 1 98 ? 2.633 -2.653 -3.567 1.00 96.44 98 VAL A N 1
ATOM 743 C CA . VAL A 1 98 ? 1.870 -3.570 -2.706 1.00 96.44 98 VAL A CA 1
ATOM 744 C C . VAL A 1 98 ? 0.410 -3.671 -3.153 1.00 96.44 98 VAL A C 1
ATOM 746 O O . VAL A 1 98 ? -0.100 -4.774 -3.339 1.00 96.44 98 VAL A O 1
ATOM 749 N N . ARG A 1 99 ? -0.266 -2.541 -3.392 1.00 96.19 99 ARG A N 1
ATOM 750 C CA . ARG A 1 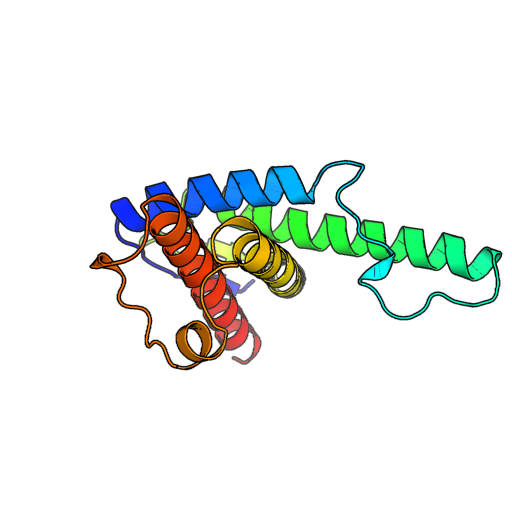99 ? -1.662 -2.522 -3.861 1.00 96.19 99 ARG A CA 1
ATOM 751 C C . ARG A 1 99 ? -1.828 -3.191 -5.218 1.00 96.19 99 ARG A C 1
ATOM 753 O O . ARG A 1 99 ? -2.799 -3.919 -5.402 1.00 96.19 99 ARG A O 1
ATOM 760 N N . LEU A 1 100 ? -0.898 -2.969 -6.147 1.00 94.00 100 LEU A N 1
ATOM 761 C CA . LEU A 1 100 ? -0.906 -3.628 -7.453 1.00 94.00 100 LEU A CA 1
ATOM 762 C C . LEU A 1 100 ? -0.747 -5.142 -7.306 1.00 94.00 100 LEU A C 1
ATOM 764 O O . LEU A 1 100 ? -1.527 -5.890 -7.886 1.00 94.00 100 LEU A O 1
ATOM 768 N N . ARG A 1 101 ? 0.183 -5.605 -6.465 1.00 94.56 101 ARG A N 1
ATOM 769 C CA . ARG A 1 101 ? 0.350 -7.041 -6.217 1.00 94.56 101 ARG A CA 1
ATOM 770 C C . ARG A 1 101 ? -0.895 -7.663 -5.582 1.00 94.56 101 ARG A C 1
ATOM 772 O O . ARG A 1 101 ? -1.315 -8.738 -5.999 1.00 94.56 101 ARG A O 1
ATOM 779 N N . ILE A 1 102 ? -1.532 -6.970 -4.634 1.00 96.31 102 ILE A N 1
ATOM 780 C CA . ILE A 1 102 ? -2.796 -7.433 -4.041 1.00 96.31 102 ILE A CA 1
ATOM 781 C C . ILE A 1 102 ? -3.914 -7.494 -5.093 1.00 96.31 102 ILE A C 1
ATOM 783 O O . ILE A 1 102 ? -4.704 -8.442 -5.125 1.00 96.31 102 ILE A O 1
ATOM 787 N N . ARG A 1 103 ? -3.967 -6.490 -5.979 1.00 94.94 103 ARG A N 1
ATOM 788 C CA . ARG A 1 103 ? -4.927 -6.423 -7.085 1.00 94.94 103 ARG A CA 1
ATOM 789 C C . ARG A 1 103 ? -4.795 -7.625 -8.021 1.00 94.94 103 ARG A C 1
ATOM 791 O O . ARG A 1 103 ? -5.815 -8.162 -8.433 1.00 94.94 103 ARG A O 1
ATOM 798 N N . GLU A 1 104 ? -3.570 -8.039 -8.321 1.00 93.25 104 GLU A N 1
ATOM 799 C CA . GLU A 1 104 ? -3.264 -9.151 -9.229 1.00 93.25 104 GLU A CA 1
ATOM 800 C C . GLU A 1 104 ? -3.498 -10.527 -8.608 1.00 93.25 104 GLU A C 1
ATOM 802 O O . GLU A 1 104 ? -3.988 -11.433 -9.279 1.00 93.25 104 GLU A O 1
ATOM 807 N N . ASN A 1 105 ? -3.165 -10.688 -7.328 1.00 94.25 105 ASN A N 1
ATOM 808 C CA . ASN A 1 105 ? -3.176 -12.001 -6.693 1.00 94.25 105 ASN A CA 1
ATOM 809 C C . ASN A 1 105 ? -4.520 -12.306 -6.024 1.00 94.25 105 ASN A C 1
ATOM 811 O O . ASN A 1 105 ? -5.134 -13.332 -6.304 1.00 94.25 105 ASN A O 1
ATOM 815 N N . GLN A 1 106 ? -4.981 -11.438 -5.121 1.00 96.00 106 GLN A N 1
ATOM 816 C CA . GLN A 1 106 ? -6.166 -11.715 -4.304 1.00 96.00 106 GLN A CA 1
ATOM 817 C C . GLN A 1 106 ? -7.452 -11.167 -4.913 1.00 96.00 106 GLN A C 1
ATOM 819 O O . GLN A 1 106 ? -8.524 -11.677 -4.597 1.00 96.00 106 GLN A O 1
ATOM 824 N N . LEU A 1 107 ? -7.368 -10.123 -5.742 1.00 95.44 107 LEU A N 1
ATOM 825 C CA . LEU A 1 107 ? -8.546 -9.400 -6.224 1.00 95.44 107 LEU A CA 1
ATOM 826 C C . LEU A 1 107 ? -8.751 -9.490 -7.736 1.00 95.44 107 LEU A C 1
ATOM 828 O O . LEU A 1 107 ? -9.653 -8.824 -8.225 1.00 95.44 107 LEU A O 1
ATOM 832 N N . SER A 1 108 ? -7.972 -10.276 -8.478 1.00 94.56 108 SER A N 1
ATOM 833 C CA . SER A 1 108 ? -7.967 -10.286 -9.954 1.00 94.56 108 SER A CA 1
ATOM 834 C C . SER A 1 108 ? -9.334 -10.529 -10.597 1.00 94.56 108 SER A C 1
ATOM 836 O O . SER A 1 108 ? -9.623 -9.947 -11.639 1.00 94.56 108 SER A O 1
ATOM 838 N N . ASP A 1 109 ? -10.198 -11.307 -9.947 1.00 92.56 109 ASP A N 1
ATOM 839 C CA . ASP A 1 109 ? -11.552 -11.606 -10.432 1.00 92.56 109 ASP A CA 1
ATOM 840 C C . ASP A 1 109 ? -12.567 -10.469 -10.207 1.00 92.56 109 ASP A C 1
ATOM 842 O O . ASP A 1 109 ? -13.683 -10.517 -10.727 1.00 92.56 109 ASP A O 1
ATOM 846 N N . LEU A 1 110 ? -12.217 -9.439 -9.429 1.00 92.06 110 LEU A N 1
ATOM 847 C CA . LEU A 1 110 ? -13.078 -8.273 -9.237 1.00 92.06 110 LEU A CA 1
ATOM 848 C C . LEU A 1 110 ? -12.911 -7.296 -10.408 1.00 92.06 110 LEU A C 1
ATOM 850 O O . LEU A 1 110 ? -11.776 -7.002 -10.790 1.00 92.06 110 LEU A O 1
ATOM 854 N N . PRO A 1 111 ? -13.997 -6.744 -10.974 1.00 90.44 111 PRO A N 1
ATOM 855 C CA . PRO A 1 111 ? -13.894 -5.758 -12.043 1.00 90.44 111 PRO A CA 1
ATOM 856 C C . PRO A 1 111 ? -13.400 -4.408 -11.508 1.00 90.44 111 PRO A C 1
ATOM 858 O O . PRO A 1 111 ? -13.754 -4.008 -10.395 1.00 90.44 111 PRO A O 1
ATOM 861 N N . ASP A 1 112 ? -12.647 -3.666 -12.327 1.00 87.50 112 ASP A N 1
ATOM 862 C CA . ASP A 1 112 ? -12.147 -2.330 -11.959 1.00 87.50 112 ASP A CA 1
ATOM 863 C C . ASP A 1 112 ? -13.285 -1.391 -11.548 1.00 87.50 112 ASP A C 1
ATOM 865 O O . ASP A 1 112 ? -13.183 -0.699 -10.541 1.00 87.50 112 ASP A O 1
ATOM 869 N N . SER A 1 113 ? -14.430 -1.462 -12.233 1.00 87.88 113 SER A N 1
ATOM 870 C CA . SER A 1 113 ? -15.607 -0.653 -11.903 1.00 87.88 113 SER A CA 1
ATOM 871 C C . SER A 1 113 ? -16.118 -0.869 -10.474 1.00 87.88 113 SER A C 1
ATOM 873 O O . SER A 1 113 ? -16.647 0.061 -9.870 1.00 87.88 113 SER A O 1
ATOM 875 N N . ALA A 1 114 ? -15.979 -2.080 -9.921 1.00 87.50 114 ALA A N 1
ATOM 876 C CA . ALA A 1 114 ? -16.356 -2.344 -8.534 1.00 87.50 114 ALA A CA 1
ATOM 877 C C . ALA A 1 114 ? -15.333 -1.746 -7.559 1.00 87.50 114 ALA A C 1
ATOM 879 O O . ALA A 1 114 ? -15.726 -1.148 -6.559 1.00 87.50 114 ALA A O 1
ATOM 880 N N . MET A 1 115 ? -14.041 -1.865 -7.881 1.00 87.62 115 MET A N 1
ATOM 881 C CA . MET A 1 115 ? -12.942 -1.329 -7.073 1.00 87.62 115 MET A CA 1
ATOM 882 C C . MET A 1 115 ? -12.942 0.206 -7.034 1.00 87.62 115 MET A C 1
ATOM 884 O O . MET A 1 115 ? -12.757 0.790 -5.972 1.00 87.62 115 MET A O 1
ATOM 888 N N . GLU A 1 116 ? -13.181 0.860 -8.171 1.00 81.88 116 GLU A N 1
ATOM 889 C CA . GLU A 1 116 ? -13.195 2.323 -8.298 1.00 81.88 116 GLU A CA 1
ATOM 890 C C . GLU A 1 116 ? -14.484 2.950 -7.758 1.00 81.88 116 GLU A C 1
ATOM 892 O O . GLU A 1 116 ? -14.460 4.033 -7.177 1.00 81.88 116 GLU A O 1
ATOM 897 N N . GLY A 1 117 ? -15.621 2.273 -7.940 1.00 76.25 117 GLY A N 1
ATOM 898 C CA . GLY A 1 117 ? -16.933 2.776 -7.531 1.00 76.25 117 GLY A CA 1
ATOM 899 C C . GLY A 1 117 ? -17.302 2.495 -6.073 1.00 76.25 117 GLY A C 1
ATOM 900 O O . GLY A 1 117 ? -18.374 2.910 -5.638 1.00 76.25 117 GLY A O 1
ATOM 901 N N . GLY A 1 118 ? -16.475 1.750 -5.330 1.00 72.69 118 GLY A N 1
ATOM 902 C CA . GLY A 1 118 ? -16.804 1.290 -3.975 1.00 72.69 118 GLY A CA 1
ATOM 903 C C . GLY A 1 118 ? -17.974 0.297 -3.928 1.00 72.69 118 GLY A C 1
ATOM 904 O O . GLY A 1 118 ? -18.560 0.080 -2.871 1.00 72.69 118 GLY A O 1
ATOM 905 N N . GLY A 1 119 ? -18.326 -0.311 -5.066 1.00 77.69 119 GLY A N 1
ATOM 906 C CA . GLY A 1 119 ? -19.451 -1.240 -5.220 1.00 77.69 119 GLY A CA 1
ATOM 907 C C . GLY A 1 119 ? -19.130 -2.678 -4.811 1.00 77.69 119 GLY A C 1
ATOM 908 O O . GLY A 1 119 ? -19.746 -3.611 -5.320 1.00 77.69 119 GLY A O 1
ATOM 909 N N . VAL A 1 120 ? -18.126 -2.877 -3.957 1.00 85.94 120 VAL A N 1
ATOM 910 C CA . VAL A 1 120 ? -17.700 -4.206 -3.517 1.00 85.94 120 VAL A CA 1
ATOM 911 C C . VAL A 1 120 ? -18.620 -4.681 -2.394 1.00 85.94 120 VAL A C 1
ATOM 913 O O . VAL A 1 120 ? -18.568 -4.177 -1.272 1.00 85.94 120 VAL A O 1
ATOM 916 N N . GLU A 1 121 ? -19.451 -5.681 -2.682 1.00 89.62 121 GLU A N 1
ATOM 917 C CA . GLU A 1 121 ? -20.281 -6.351 -1.678 1.00 89.62 121 GLU A CA 1
ATOM 918 C C . GLU A 1 121 ? -19.414 -7.288 -0.824 1.00 89.62 121 GLU A C 1
ATOM 920 O O . GLU A 1 121 ? -19.304 -8.483 -1.094 1.00 89.62 121 GLU A O 1
ATOM 925 N N . PHE A 1 122 ? -18.766 -6.734 0.203 1.00 90.06 122 PHE A N 1
ATOM 926 C CA . PHE A 1 122 ? -17.760 -7.420 1.023 1.00 90.06 122 PHE A CA 1
ATOM 927 C C . PHE A 1 122 ? -18.189 -8.803 1.550 1.00 90.06 122 PHE A C 1
ATOM 929 O O . PHE A 1 122 ? -17.405 -9.752 1.512 1.00 90.06 122 PHE A O 1
ATOM 936 N N . ASP A 1 123 ? -19.441 -8.949 1.987 1.00 92.00 123 ASP A N 1
ATOM 937 C CA . ASP A 1 123 ? -19.971 -10.204 2.541 1.00 92.00 123 ASP A CA 1
ATOM 938 C C . ASP A 1 123 ? -20.142 -11.315 1.490 1.00 92.00 123 ASP A C 1
ATOM 940 O O . ASP A 1 123 ? -20.311 -12.482 1.841 1.00 92.00 123 ASP A O 1
ATOM 944 N N . THR A 1 124 ? -20.082 -10.969 0.201 1.00 92.38 124 THR A N 1
ATOM 945 C CA . THR A 1 124 ? -20.174 -11.925 -0.915 1.00 92.38 124 THR A CA 1
ATOM 946 C C . THR A 1 124 ? -18.809 -12.398 -1.414 1.00 92.38 124 THR A C 1
ATOM 948 O O . THR A 1 124 ? -18.731 -13.356 -2.184 1.00 92.38 124 THR A O 1
ATOM 951 N N . LEU A 1 125 ? -17.731 -11.744 -0.972 1.00 94.69 125 LEU A N 1
ATOM 952 C CA . LEU A 1 125 ? -16.367 -12.080 -1.358 1.00 94.69 125 LEU A CA 1
ATOM 953 C C . LEU A 1 125 ? -15.916 -13.411 -0.749 1.00 94.69 125 LEU A C 1
ATOM 955 O O . LEU A 1 125 ? -16.258 -13.762 0.382 1.00 94.69 125 LEU A O 1
ATOM 959 N N . LEU A 1 126 ? -15.050 -14.120 -1.473 1.00 96.19 126 LEU A N 1
ATOM 960 C CA . LEU A 1 126 ? -14.325 -15.258 -0.913 1.00 96.19 126 LEU A CA 1
ATOM 961 C C . LEU A 1 126 ? -13.422 -14.794 0.245 1.00 96.19 126 LEU A C 1
ATOM 963 O O . LEU A 1 126 ? -12.913 -13.673 0.202 1.00 96.19 126 LEU A O 1
ATOM 967 N N . PRO A 1 127 ? -13.107 -15.650 1.235 1.00 95.31 127 PRO A N 1
ATOM 968 C CA . PRO A 1 127 ? -12.263 -15.254 2.366 1.00 95.31 127 PRO A CA 1
ATOM 969 C C . PRO A 1 127 ? -10.915 -14.637 1.959 1.00 95.31 127 PRO A C 1
ATOM 971 O O . PRO A 1 127 ? -10.482 -13.647 2.542 1.00 95.31 127 PRO A O 1
ATOM 974 N N . VAL A 1 128 ? -10.275 -15.169 0.912 1.00 95.19 128 VAL A N 1
ATOM 975 C CA . VAL A 1 128 ? -9.018 -14.619 0.372 1.00 95.19 128 VAL A CA 1
ATOM 976 C C . VAL A 1 128 ? -9.204 -13.224 -0.238 1.00 95.19 128 VAL A C 1
ATOM 978 O O . VAL A 1 128 ? -8.363 -12.348 -0.047 1.00 95.19 128 VAL A O 1
ATOM 981 N N . GLN A 1 129 ? -10.333 -12.986 -0.909 1.00 96.06 129 GLN A N 1
ATOM 982 C CA . GLN A 1 129 ? -10.686 -11.684 -1.475 1.00 96.06 129 GLN A CA 1
ATOM 983 C C . GLN A 1 129 ? -11.033 -10.684 -0.371 1.00 96.06 129 GLN A C 1
ATOM 985 O O . GLN A 1 129 ? -10.651 -9.526 -0.471 1.00 96.06 129 GLN A O 1
ATOM 990 N N . GLN A 1 130 ? -11.691 -11.112 0.711 1.00 96.00 130 GLN A N 1
ATOM 991 C CA . GLN A 1 130 ? -11.953 -10.259 1.876 1.00 96.00 130 GLN A CA 1
ATOM 992 C C . GLN A 1 130 ? -10.649 -9.787 2.523 1.00 96.00 130 GLN A C 1
ATOM 994 O O . GLN A 1 130 ? -10.483 -8.596 2.782 1.00 96.00 130 GLN A O 1
ATOM 999 N N . GLN A 1 131 ? -9.705 -10.706 2.748 1.00 96.25 131 GLN A N 1
ATOM 1000 C CA . GLN A 1 131 ? -8.378 -10.381 3.278 1.00 96.25 131 GLN A CA 1
ATOM 1001 C C . GLN A 1 131 ? -7.621 -9.432 2.342 1.00 96.25 131 GLN A C 1
ATOM 1003 O O . GLN A 1 131 ? -7.123 -8.398 2.790 1.00 96.25 131 GLN A O 1
ATOM 1008 N N . GLY A 1 132 ? -7.604 -9.745 1.040 1.00 96.62 132 GLY A N 1
ATOM 1009 C CA . GLY A 1 132 ? -7.025 -8.893 0.002 1.00 96.62 132 GLY A CA 1
ATOM 1010 C C . GLY A 1 132 ? -7.625 -7.493 -0.001 1.00 96.62 132 GLY A C 1
ATOM 1011 O O . GLY A 1 132 ? -6.896 -6.508 0.030 1.00 96.62 132 GLY A O 1
ATOM 1012 N N . TYR A 1 133 ? -8.950 -7.393 0.040 1.00 95.44 133 TYR A N 1
ATOM 1013 C CA . TYR A 1 133 ? -9.663 -6.123 0.026 1.00 95.44 133 TYR A CA 1
ATOM 1014 C C . TYR A 1 133 ? -9.358 -5.295 1.278 1.00 95.44 133 TYR A C 1
ATOM 1016 O O . TYR A 1 133 ? -9.078 -4.104 1.165 1.00 95.44 133 TYR A O 1
ATOM 1024 N N . MET A 1 134 ? -9.326 -5.920 2.461 1.00 95.56 134 MET A N 1
ATOM 1025 C CA . MET A 1 134 ? -8.948 -5.245 3.708 1.00 95.56 134 MET A CA 1
ATOM 1026 C C . MET A 1 134 ? -7.519 -4.692 3.650 1.00 95.56 134 MET A C 1
ATOM 1028 O O . MET A 1 134 ? -7.314 -3.514 3.936 1.00 95.56 134 MET A O 1
ATOM 1032 N N . ALA A 1 135 ? -6.536 -5.499 3.240 1.00 97.50 135 ALA A N 1
ATOM 1033 C CA . ALA A 1 135 ? -5.151 -5.037 3.124 1.00 97.50 135 ALA A CA 1
ATOM 1034 C C . ALA A 1 135 ? -4.989 -3.949 2.052 1.00 97.50 135 ALA A C 1
ATOM 1036 O O . ALA A 1 135 ? -4.294 -2.957 2.275 1.00 97.50 135 ALA A O 1
ATOM 1037 N N . TYR A 1 136 ? -5.675 -4.097 0.915 1.00 96.50 136 TYR A N 1
ATOM 1038 C CA . TYR A 1 136 ? -5.701 -3.103 -0.154 1.00 96.50 136 TYR A CA 1
ATOM 1039 C C . TYR A 1 136 ? -6.256 -1.761 0.337 1.00 96.50 136 TYR A C 1
ATOM 1041 O O . TYR A 1 136 ? -5.656 -0.716 0.081 1.00 96.50 136 TYR A O 1
ATOM 1049 N N . ALA A 1 137 ? -7.372 -1.784 1.072 1.00 94.94 137 ALA A N 1
ATOM 1050 C CA . ALA A 1 137 ? -8.000 -0.591 1.629 1.00 94.94 137 ALA A CA 1
ATOM 1051 C C . ALA A 1 137 ? -7.125 0.077 2.700 1.00 94.94 137 ALA A C 1
ATOM 1053 O O . ALA A 1 137 ? -6.977 1.296 2.686 1.00 94.94 137 ALA A O 1
ATOM 1054 N N . VAL A 1 138 ? -6.484 -0.698 3.584 1.00 97.25 138 VAL A N 1
ATOM 1055 C CA . VAL A 1 138 ? -5.535 -0.163 4.578 1.00 97.25 138 VAL A CA 1
ATOM 1056 C C . VAL A 1 138 ? -4.336 0.499 3.899 1.00 97.25 138 VAL A C 1
ATOM 1058 O O . VAL A 1 138 ? -3.947 1.602 4.286 1.00 97.25 138 VAL A O 1
ATOM 1061 N N . ALA A 1 139 ? -3.769 -0.123 2.862 1.00 97.88 139 ALA A N 1
ATOM 1062 C CA . ALA A 1 139 ? -2.682 0.475 2.092 1.00 97.88 139 ALA A CA 1
ATOM 1063 C C . ALA A 1 139 ? -3.126 1.777 1.404 1.00 97.88 139 ALA A C 1
ATOM 1065 O O . ALA A 1 139 ? -2.416 2.777 1.479 1.00 97.88 139 ALA A O 1
ATOM 1066 N N . ALA A 1 140 ? -4.317 1.794 0.797 1.00 95.94 140 ALA A N 1
ATOM 1067 C CA . ALA A 1 140 ? -4.878 2.987 0.164 1.00 95.94 140 ALA A CA 1
ATOM 1068 C C . ALA A 1 140 ? -5.110 4.128 1.169 1.00 95.94 140 ALA A C 1
ATOM 1070 O O . ALA A 1 140 ? -4.672 5.249 0.928 1.00 95.94 140 ALA A O 1
ATOM 1071 N N . ALA A 1 141 ? -5.719 3.835 2.321 1.00 96.38 141 ALA A N 1
ATOM 1072 C CA . ALA A 1 141 ? -5.963 4.817 3.377 1.00 96.38 141 ALA A CA 1
ATOM 1073 C C . ALA A 1 141 ? -4.654 5.358 3.978 1.00 96.38 141 ALA A C 1
ATOM 1075 O O . ALA A 1 141 ? -4.552 6.536 4.320 1.00 96.38 141 ALA A O 1
ATOM 1076 N N . THR A 1 142 ? -3.627 4.508 4.070 1.00 97.31 142 THR A N 1
ATOM 1077 C CA . THR A 1 142 ? -2.279 4.916 4.484 1.00 97.31 142 THR A CA 1
ATOM 1078 C C . THR A 1 142 ? -1.674 5.895 3.476 1.00 97.31 142 THR A C 1
ATOM 1080 O O . THR A 1 142 ? -1.150 6.931 3.878 1.00 97.31 142 THR A O 1
ATOM 1083 N N . GLN A 1 143 ? -1.776 5.604 2.172 1.00 97.06 143 GLN A N 1
ATOM 1084 C CA . GLN A 1 143 ? -1.296 6.504 1.118 1.00 97.06 143 GLN A CA 1
ATOM 1085 C C . GLN A 1 143 ? -2.016 7.850 1.146 1.00 97.06 143 GLN A C 1
ATOM 1087 O O . GLN A 1 143 ? -1.360 8.887 1.140 1.00 97.06 143 GLN A O 1
ATOM 1092 N N . GLU A 1 144 ? -3.348 7.837 1.218 1.00 96.06 144 GLU A N 1
ATOM 1093 C CA . GLU A 1 144 ? -4.157 9.054 1.314 1.00 96.06 144 GLU A CA 1
ATOM 1094 C C . GLU A 1 144 ? -3.716 9.908 2.506 1.00 96.06 144 GLU A C 1
ATOM 1096 O O . GLU A 1 144 ? -3.475 11.106 2.362 1.00 96.06 144 GLU A O 1
ATOM 1101 N N . ARG A 1 145 ? -3.508 9.284 3.672 1.00 95.94 145 ARG A N 1
ATOM 1102 C CA . ARG A 1 145 ? -3.066 10.012 4.859 1.00 95.94 145 ARG A CA 1
ATOM 1103 C C . ARG A 1 145 ? -1.669 10.611 4.702 1.00 95.94 145 ARG A C 1
ATOM 1105 O O . ARG A 1 145 ? -1.465 11.743 5.131 1.00 95.94 145 ARG A O 1
ATOM 1112 N N . ILE A 1 146 ? -0.725 9.878 4.112 1.00 96.12 146 ILE A N 1
ATOM 1113 C CA . ILE A 1 146 ? 0.620 10.401 3.837 1.00 96.12 146 ILE A CA 1
ATOM 1114 C C . ILE A 1 146 ? 0.545 11.603 2.886 1.00 96.12 146 ILE A C 1
ATOM 1116 O O . ILE A 1 146 ? 1.177 12.618 3.163 1.00 96.12 146 ILE A O 1
ATOM 1120 N N . ILE A 1 147 ? -0.251 11.522 1.813 1.00 95.88 147 ILE A N 1
ATOM 1121 C CA . ILE A 1 147 ? -0.434 12.626 0.856 1.00 95.88 147 ILE A CA 1
ATOM 1122 C C . ILE A 1 147 ? -0.941 13.875 1.579 1.00 95.88 147 ILE A C 1
ATOM 1124 O O . ILE A 1 147 ? -0.311 14.924 1.481 1.00 95.88 147 ILE A O 1
ATOM 1128 N N . CYS A 1 148 ? -2.002 13.754 2.384 1.00 94.19 148 CYS A N 1
ATOM 1129 C CA . CYS A 1 148 ? -2.521 14.894 3.141 1.00 94.19 148 CYS A CA 1
ATOM 1130 C C . CYS A 1 148 ? -1.458 15.532 4.050 1.00 94.19 148 CYS A C 1
ATOM 1132 O O . CYS A 1 148 ? -1.407 16.751 4.171 1.00 94.19 148 CYS A O 1
ATOM 1134 N N . LEU A 1 149 ? -0.608 14.723 4.691 1.00 92.75 149 LEU A N 1
ATOM 1135 C CA . LEU A 1 149 ? 0.449 15.214 5.580 1.00 92.75 149 LEU A CA 1
ATOM 1136 C C . LEU A 1 149 ? 1.601 15.901 4.836 1.00 92.75 149 LEU A C 1
ATOM 1138 O O . LEU A 1 149 ? 2.226 16.784 5.410 1.00 92.75 149 LEU A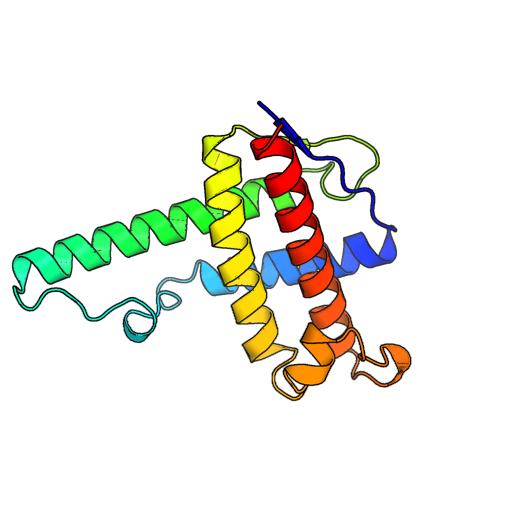 O 1
ATOM 1142 N N . LEU A 1 150 ? 1.896 15.501 3.597 1.00 90.25 150 LEU A N 1
ATOM 1143 C CA . LEU A 1 150 ? 2.935 16.127 2.768 1.00 90.25 150 LEU A CA 1
ATOM 1144 C C . LEU A 1 150 ? 2.462 17.431 2.112 1.00 90.25 150 LEU A C 1
ATOM 1146 O O . LEU A 1 150 ? 3.280 18.289 1.791 1.00 90.25 150 LEU A O 1
ATOM 1150 N N . GLU A 1 151 ? 1.155 17.580 1.907 1.00 86.56 151 GLU A N 1
ATOM 1151 C CA . GLU A 1 151 ? 0.543 18.790 1.345 1.00 86.56 151 GLU A CA 1
ATOM 1152 C C . GLU A 1 151 ? 0.287 19.896 2.388 1.00 86.56 151 GLU A C 1
ATOM 1154 O O . GLU A 1 151 ? -0.116 21.000 2.012 1.00 86.56 151 GLU A O 1
ATOM 1159 N N . THR A 1 152 ? 0.507 19.613 3.679 1.00 69.38 152 THR A N 1
ATOM 1160 C CA . THR A 1 152 ? 0.288 20.547 4.801 1.00 69.38 152 THR A CA 1
ATOM 1161 C C . THR A 1 152 ? 1.577 21.252 5.214 1.00 69.38 152 THR A C 1
ATOM 1163 O O . THR A 1 152 ? 1.523 22.486 5.432 1.00 69.38 152 THR A O 1
#

Sequence (152 aa):
MIELALPLSDSVRAVAVLLLEDVLRELSGQDSFDEVRYAPPPADPDLHETWLEGLREDHASDLAAVRRLVAHADFGSETPVSIEPDQAEAALRGLTAVRLRIRENQLSDLPDSAMEGGGVEFDTLLPVQQQGYMAYAVAAATQERIICLLET

Radius of gyration: 16.52 Å; chains: 1; bounding box: 46×36×45 Å

pLDDT: mean 90.5, std 8.96, range [56.59, 97.88]

Foldseek 3Di:
DFWAFAADPPVLLVLLLVLLVVLLVCCLDPPNDDPVPDDDADPDPVSRVVVSVVVNVLQNLLSVLLVVQSPDPCNNHRGTDDDDLVSLVSPLVNLVSSLVSLCVPQNVPPDVCCVVVVVDPLVPGDPSNNSSVSNNVSSVVSNVRSVVRNVD

Secondary structure (DSSP, 8-state):
-EEE-----HHHHHHHHHHHHHHHHHHTSTT---GGGSSPPPSSHHHHHHHHHHHHHHHHHHHHHHHHHHTSTTTTSSSPEEE-HHHHHHHHHHHHHHHHHHHHHTSTTS-HHHHHHT---GGGS-HHHHHHHHHHHHHHHHHHHHHHHH--